Protein 5JX1 (pdb70)

InterPro domains:
  IPR001715 Calponin homology domain [PF00307] (17-117)
  IPR001715 Calponin homology domain [PS50021] (14-116)
  IPR004953 EB1, C-terminal [PF03271] (210-248)
  IPR004953 EB1, C-terminal [PS51230] (185-255)
  IPR027328 Microtubule-associated protein RP/EB [PTHR10623] (1-267)
  IPR036133 EB1, C-terminal domain superfamily [SSF140612] (194-254)
  IPR036872 CH domain superfamily [G3DSA:1.10.418.10] (1-130)
  IPR036872 CH domain superfamily [SSF47576] (1-130)

Solvent-accessible surface area: 6378 Å² total; per-residue (Å²): 118,121,146,88,55,87,119,180,117,114,93,118,83,84,87,66,88,132,127,109,107,101,84,108,92,139,99,149,70,120,141,113,16,118,88,137,93,78,38,108,142,23,151,118,118,105,66,95,99,63,40,46,66,42,153,33,150,85,132,3,179,118,56,166

Structure (mmCIF, N/CA/C/O backbone):
data_5JX1
#
_entry.id   5JX1
#
_cell.length_a   45.812
_cell.length_b   80.534
_cell.length_c   36.834
_cell.angle_alpha   90.00
_cell.angle_beta   90.00
_cell.angle_gamma   90.00
#
_symmetry.space_group_name_H-M   'C 2 2 21'
#
loop_
_entity.id
_entity.type
_entity.pdbx_description
1 polymer 'Chimera protein of Kinesin-like protein KIF3A and Microtubule-associated protein RP/EB family member 1'
2 water water
#
loop_
_atom_site.group_PDB
_atom_site.id
_atom_site.type_symbol
_atom_site.label_atom_id
_atom_site.label_alt_id
_atom_site.label_comp_id
_atom_site.label_asym_id
_atom_site.label_entity_id
_atom_site.label_seq_id
_atom_site.pdbx_PDB_ins_code
_atom_site.Cartn_x
_atom_site.Cartn_y
_atom_site.Cartn_z
_atom_site.occupancy
_atom_site.B_iso_or_equiv
_atom_site.auth_seq_id
_atom_site.auth_comp_id
_atom_site.auth_asym_id
_atom_site.auth_atom_id
_atom_site.pdbx_PDB_model_num
ATOM 1 N N . ASP A 1 5 ? 16.126 71.155 9.423 1.00 26.56 4 ASP A N 1
ATOM 2 C CA . ASP A 1 5 ? 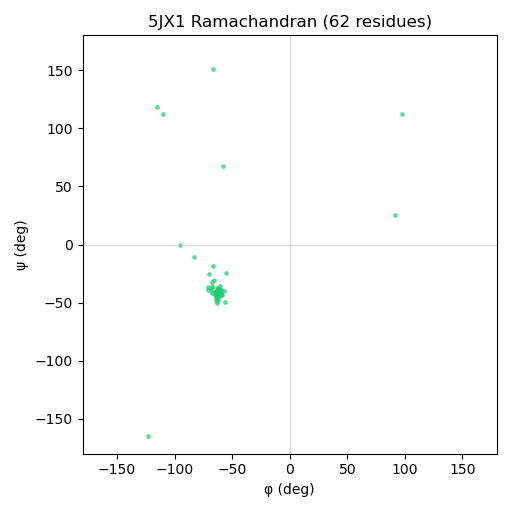17.291 70.665 8.696 1.00 23.42 4 ASP A CA 1
ATOM 3 C C . ASP 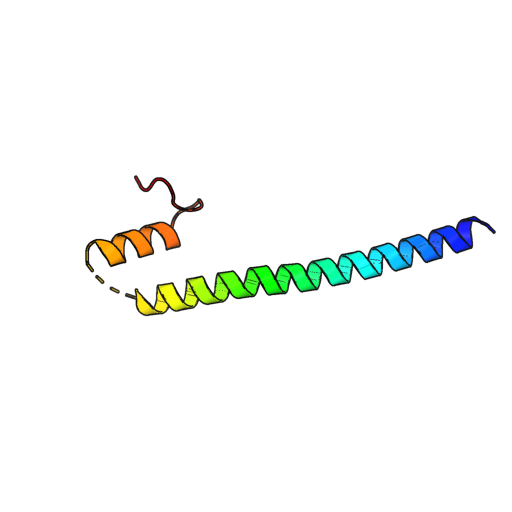A 1 5 ? 16.959 69.332 8.032 1.00 20.34 4 ASP A C 1
ATOM 4 O O . ASP A 1 5 ? 16.664 68.353 8.714 1.00 19.43 4 ASP A O 1
ATOM 9 N N . PRO A 1 6 ? 16.993 69.290 6.699 1.00 17.44 5 PRO A N 1
ATOM 10 C CA . PRO A 1 6 ? 16.788 68.007 6.010 1.00 14.32 5 PRO A CA 1
ATOM 11 C C . PRO A 1 6 ? 17.753 66.935 6.461 1.00 9.66 5 PRO A C 1
ATOM 12 O O . PRO A 1 6 ? 17.426 65.742 6.350 1.00 9.99 5 PRO A O 1
ATOM 16 N N . LYS A 1 7 ? 18.924 67.311 6.985 1.00 8.52 6 LYS A N 1
ATOM 17 C CA . LYS A 1 7 ? 19.861 66.295 7.446 1.00 9.09 6 LYS A CA 1
ATOM 18 C C . LYS A 1 7 ? 19.354 65.610 8.706 1.00 9.00 6 LYS A C 1
ATOM 19 O O . LYS A 1 7 ? 19.715 64.461 8.957 1.00 6.85 6 LYS A O 1
ATOM 25 N N . ASP A 1 8 ? 18.507 66.284 9.500 1.00 6.69 7 ASP A N 1
ATOM 26 C CA . ASP A 1 8 ? 17.958 65.630 10.689 1.00 6.57 7 ASP A CA 1
ATOM 27 C C . ASP A 1 8 ? 17.116 64.421 10.303 1.00 6.22 7 ASP A C 1
ATOM 28 O O . ASP A 1 8 ? 17.216 63.351 10.913 1.00 6.30 7 ASP A O 1
ATOM 33 N N . ALA A 1 9 ? 16.229 64.599 9.326 1.00 6.05 8 ALA A N 1
ATOM 34 C CA . ALA A 1 9 ? 15.348 63.502 8.937 1.00 6.73 8 ALA A CA 1
ATOM 35 C C . ALA A 1 9 ? 16.134 62.378 8.288 1.00 5.40 8 ALA A C 1
ATOM 36 O O . ALA A 1 9 ? 15.776 61.203 8.453 1.00 5.35 8 ALA A O 1
ATOM 38 N N . LEU A 1 10 ? 17.222 62.710 7.580 1.00 5.23 9 LEU A N 1
ATOM 39 C CA . LEU A 1 10 ? 18.050 61.665 6.988 1.00 5.00 9 LEU A CA 1
ATOM 40 C C . LEU A 1 10 ? 18.813 60.902 8.066 1.00 5.16 9 LEU A C 1
ATOM 41 O O . LEU A 1 10 ? 18.927 59.675 7.996 1.00 5.14 9 LEU A O 1
ATOM 46 N N . LEU A 1 11 ? 19.305 61.607 9.094 1.00 5.55 10 LEU A N 1
ATOM 47 C CA . LEU A 1 11 ? 19.929 60.926 10.228 1.00 5.87 10 LEU A CA 1
ATOM 48 C C . LEU A 1 11 ? 18.948 59.974 10.895 1.00 5.90 10 LEU A C 1
ATOM 49 O O . LEU A 1 11 ? 19.301 58.840 11.232 1.00 5.90 10 LEU A O 1
ATOM 54 N N . ARG A 1 12 ? 17.692 60.411 11.063 1.00 5.99 11 ARG A N 1
ATOM 55 C CA . ARG A 1 12 ? 16.697 59.535 11.676 1.00 6.16 11 ARG A CA 1
ATOM 56 C C . ARG A 1 12 ? 16.439 58.311 10.806 1.00 6.23 11 ARG A C 1
ATOM 57 O O . ARG A 1 12 ? 16.309 57.190 11.315 1.00 8.25 11 ARG A O 1
ATOM 65 N N . GLN A 1 13 ? 16.361 58.503 9.489 1.00 5.35 12 GLN A N 1
ATOM 66 C CA . GLN A 1 13 ? 16.135 57.369 8.597 1.00 5.07 12 GLN A CA 1
ATOM 67 C C . GLN A 1 13 ? 17.298 56.383 8.655 1.00 7.03 12 GLN A C 1
ATOM 68 O O . GLN A 1 13 ? 17.084 55.165 8.711 1.00 5.76 12 GLN A O 1
ATOM 74 N N . PHE A 1 14 ? 18.540 56.892 8.667 1.00 5.16 13 PHE A N 1
ATOM 75 C CA . PHE A 1 14 ? 19.712 56.018 8.737 1.00 4.88 13 PHE A CA 1
ATOM 76 C C . PHE A 1 14 ? 19.756 55.237 10.041 1.00 5.16 13 PHE A C 1
ATOM 77 O O . PHE A 1 14 ? 20.115 54.053 10.048 1.00 6.95 13 PHE A O 1
ATOM 85 N N . GLN A 1 15 ? 19.415 55.889 11.159 1.00 5.57 14 GLN A N 1
ATOM 86 C CA . GLN A 1 15 ? 19.379 55.197 12.444 1.00 6.84 14 GLN A CA 1
ATOM 87 C C . GLN A 1 15 ? 18.360 54.070 12.410 1.00 8.46 14 GLN A C 1
ATOM 88 O O . GLN A 1 15 ? 18.608 52.974 12.926 1.00 7.48 14 GLN A O 1
ATOM 94 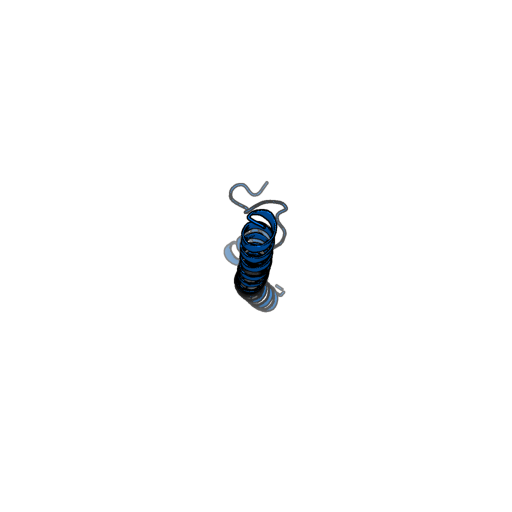N N . LYS A 1 16 ? 17.206 54.316 11.792 1.00 5.73 15 LYS A N 1
ATOM 95 C CA . LYS A 1 16 ? 16.207 53.262 11.686 1.00 7.43 15 LYS A CA 1
ATOM 96 C C . LYS A 1 16 ? 16.717 52.110 10.827 1.00 10.63 15 LYS A C 1
ATOM 97 O O . LYS A 1 16 ? 16.523 50.937 11.174 1.00 10.63 15 LYS A O 1
ATOM 103 N N . GLU A 1 17 ? 17.383 52.422 9.714 1.00 7.25 16 GLU A N 1
ATOM 104 C CA . GLU A 1 17 ? 17.955 51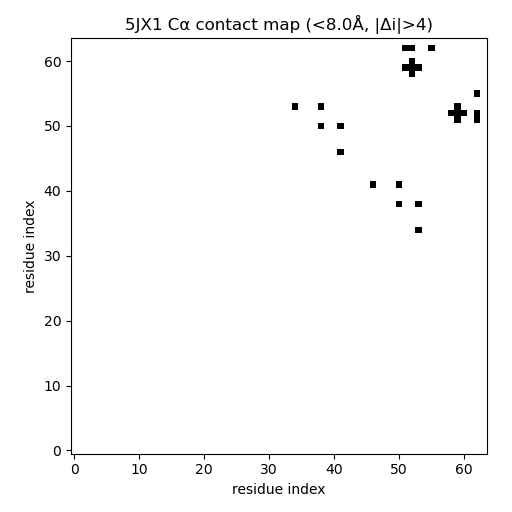.377 8.871 1.00 9.17 16 GLU A CA 1
ATOM 105 C C . GLU A 1 17 ? 18.992 50.566 9.630 1.00 8.30 16 GLU A C 1
ATOM 106 O O . GLU A 1 17 ? 19.037 49.334 9.504 1.00 10.43 16 GLU A O 1
ATOM 112 N N . ILE A 1 18 ? 19.826 51.228 10.433 1.00 5.94 17 ILE A N 1
ATOM 113 C CA . ILE A 1 18 ? 20.806 50.500 11.238 1.00 5.23 17 ILE A CA 1
ATOM 114 C C . ILE A 1 18 ? 20.087 49.554 12.196 1.00 9.40 17 ILE A C 1
ATOM 115 O O . ILE A 1 18 ? 20.444 48.378 12.319 1.00 11.89 17 ILE A O 1
ATOM 120 N N . GLU A 1 19 ? 19.029 50.041 12.848 1.00 7.48 18 GLU A N 1
ATOM 121 C CA . GLU A 1 19 ? 18.299 49.191 13.792 1.00 10.21 18 GLU A CA 1
ATOM 122 C C . GLU A 1 19 ? 17.660 48.004 13.084 1.00 10.26 18 GLU A C 1
ATOM 123 O O . GLU A 1 19 ? 17.680 46.875 13.598 1.00 12.03 18 GLU A O 1
ATOM 129 N N . GLU A 1 20 ? 17.114 48.232 11.887 1.00 9.75 19 GLU A N 1
ATOM 130 C CA . GLU A 1 20 ? 16.499 47.141 11.139 1.00 10.55 19 GLU A CA 1
ATOM 131 C C . GLU A 1 20 ? 17.529 46.122 10.681 1.00 13.54 19 GLU A C 1
ATOM 132 O O . GLU A 1 20 ? 17.252 44.914 10.676 1.00 12.03 19 GLU A O 1
ATOM 138 N N . LEU A 1 21 ? 18.720 46.579 10.291 1.00 7.69 20 LEU A N 1
ATOM 139 C CA . LEU A 1 21 ? 19.749 45.629 9.863 1.00 6.74 20 LEU A CA 1
ATOM 140 C C . LEU A 1 21 ? 20.244 44.800 11.039 1.00 10.28 20 LEU A C 1
ATOM 141 O O . LEU A 1 21 ? 20.476 43.590 10.897 1.00 11.29 20 LEU A O 1
ATOM 146 N N . LYS A 1 22 ? 20.392 45.429 12.211 1.00 8.89 21 LYS A N 1
ATOM 147 C CA . LYS A 1 22 ? 20.810 44.700 13.407 1.00 11.03 21 LYS A CA 1
ATOM 148 C C . LYS A 1 22 ? 19.808 43.610 13.758 1.00 10.66 21 LYS A C 1
ATOM 149 O O . LYS A 1 22 ? 20.196 42.505 14.163 1.00 12.64 21 LYS A O 1
ATOM 155 N N . LYS A 1 23 ? 18.515 43.905 13.605 1.00 10.22 22 LYS A N 1
ATOM 156 C CA . LYS A 1 23 ? 17.474 42.906 13.832 1.00 10.13 22 LYS A CA 1
ATOM 157 C C . LYS A 1 23 ? 17.589 41.752 12.845 1.00 15.10 22 LYS A C 1
ATOM 158 O O . LYS A 1 23 ? 17.479 40.579 13.227 1.00 14.21 22 LYS A O 1
ATOM 164 N N . LYS A 1 24 ? 17.782 42.071 11.561 1.00 10.64 23 LYS A N 1
ATOM 165 C CA . LYS A 1 24 ? 17.964 41.033 10.548 1.00 9.08 23 LYS A CA 1
ATOM 166 C C . LYS A 1 24 ? 19.189 40.183 10.847 1.00 11.38 23 LYS A C 1
ATOM 167 O O . LYS A 1 24 ? 19.190 38.976 10.582 1.00 13.39 23 LYS A O 1
ATOM 173 N N . LEU A 1 25 ? 20.248 40.797 11.383 1.00 6.88 24 LEU A N 1
ATOM 174 C CA . LEU A 1 25 ? 21.447 40.033 11.721 1.00 10.27 24 LEU A CA 1
ATOM 175 C C . LEU A 1 25 ? 21.152 39.023 12.818 1.00 10.39 24 LEU A C 1
ATOM 176 O O . LEU A 1 25 ? 21.595 37.870 12.754 1.00 13.79 24 LEU A O 1
ATOM 181 N N . GLU A 1 26 ? 20.422 39.454 13.847 1.00 11.78 25 GLU A N 1
ATOM 182 C CA . GLU A 1 26 ? 20.071 38.562 14.946 1.00 13.85 25 GLU A CA 1
ATOM 183 C C . GLU A 1 26 ? 19.204 37.410 14.457 1.00 14.11 25 GLU A C 1
ATOM 184 O O . GLU A 1 26 ? 19.405 36.256 14.861 1.00 14.69 25 GLU A O 1
ATOM 190 N N . GLU A 1 27 ? 18.241 37.706 13.581 1.00 12.51 26 GLU A N 1
ATOM 191 C CA . GLU A 1 27 ? 17.403 36.660 13.001 1.00 13.14 26 GLU A CA 1
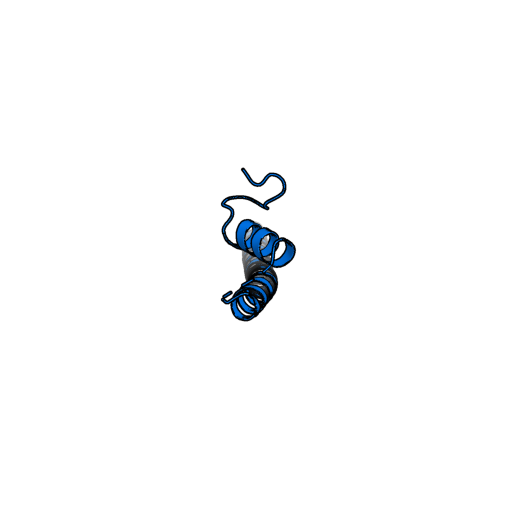ATOM 192 C C . GLU A 1 27 ? 18.224 35.683 12.167 1.00 13.50 26 GLU A C 1
ATOM 193 O O . GLU A 1 27 ? 17.973 34.472 12.194 1.00 13.33 26 GLU A O 1
ATOM 199 N N . LEU A 1 28 ? 19.202 36.188 11.409 1.00 12.08 27 LEU A N 1
ATOM 200 C CA . LEU A 1 28 ? 20.014 35.307 10.574 1.00 11.88 27 LEU A CA 1
ATOM 201 C C . LEU A 1 28 ? 20.937 34.447 11.423 1.00 9.28 27 LEU A C 1
ATOM 202 O O . LEU A 1 28 ? 21.184 33.276 11.096 1.00 10.80 27 LEU A O 1
ATOM 207 N N . GLU A 1 29 ? 21.461 35.005 12.517 1.00 8.84 28 GLU A N 1
ATOM 208 C CA . GLU A 1 29 ? 22.273 34.202 13.427 1.00 10.83 28 GLU A CA 1
ATOM 209 C C . GLU A 1 29 ? 21.447 33.077 14.022 1.00 8.71 28 GLU A C 1
ATOM 210 O O . GLU A 1 29 ? 21.947 31.959 14.210 1.00 9.30 28 GLU A O 1
ATOM 216 N N . LYS A 1 30 ? 20.179 33.365 14.342 1.00 9.49 29 LYS A N 1
ATOM 217 C CA . LYS A 1 30 ? 19.292 32.334 14.870 1.00 9.59 29 LYS A CA 1
ATOM 218 C C . LYS A 1 30 ? 19.081 31.208 13.868 1.00 11.09 29 LYS A C 1
ATOM 219 O O . LYS A 1 30 ? 19.097 30.029 14.244 1.00 10.75 29 LYS A O 1
ATOM 225 N N . GLU A 1 31 ? 18.857 31.556 12.601 1.00 7.85 30 GLU A N 1
ATOM 226 C CA . GLU A 1 31 ? 18.673 30.544 11.565 1.00 7.83 30 GLU A CA 1
ATOM 227 C C . GLU A 1 31 ? 19.934 29.715 11.386 1.00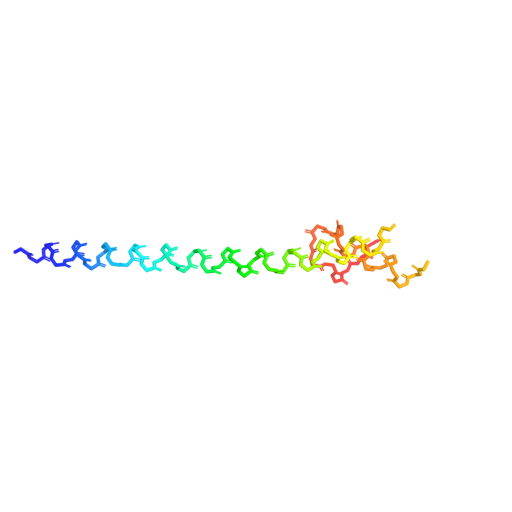 7.31 30 GLU A C 1
ATOM 228 O O . GLU A 1 31 ? 19.876 28.483 11.316 1.00 7.93 30 GLU A O 1
ATOM 234 N N . ARG A 1 32 ? 21.090 30.380 11.312 1.00 6.14 31 ARG A N 1
ATOM 235 C CA . ARG A 1 32 ? 22.363 29.669 11.226 1.00 7.09 31 ARG A CA 1
ATOM 236 C C . ARG A 1 32 ? 22.528 28.708 12.391 1.00 9.79 31 ARG A C 1
ATOM 237 O O . ARG A 1 32 ? 22.855 27.534 12.197 1.00 9.71 31 ARG A O 1
ATOM 245 N N . ASP A 1 33 ? 22.306 29.195 13.617 1.00 9.19 32 ASP A N 1
ATOM 246 C CA . ASP A 1 33 ? 22.528 28.354 14.789 1.00 9.77 32 ASP A CA 1
ATOM 247 C C . ASP A 1 33 ? 21.560 27.181 14.833 1.00 8.69 32 ASP A C 1
ATOM 248 O O . ASP A 1 33 ? 21.905 26.119 15.367 1.00 8.88 32 ASP A O 1
ATOM 253 N N . PHE A 1 34 ? 20.353 27.362 14.294 1.00 7.55 33 PHE A N 1
ATOM 254 C CA . PHE A 1 34 ? 19.372 26.282 14.232 1.00 9.45 33 PHE A CA 1
ATOM 255 C C . PHE A 1 34 ? 19.872 25.135 13.358 1.00 7.01 33 PHE A C 1
ATOM 256 O O . PHE A 1 34 ? 19.820 23.967 13.761 1.00 7.41 33 PHE A O 1
ATOM 264 N N . TYR A 1 35 ? 20.332 25.449 12.141 1.00 8.49 34 TYR A N 1
ATOM 265 C CA . TYR A 1 35 ? 20.857 24.404 11.265 1.00 6.47 34 TYR A CA 1
ATOM 266 C C . TYR A 1 35 ? 22.111 23.779 11.848 1.00 6.45 34 TYR A C 1
ATOM 267 O O . TYR A 1 35 ? 22.302 22.556 11.773 1.00 6.60 34 TYR A O 1
ATOM 276 N N . PHE A 1 36 ? 22.991 24.604 12.420 1.00 6.35 35 PHE A N 1
ATOM 277 C CA . PHE A 1 36 ? 24.179 24.067 13.069 1.00 6.49 35 PHE A CA 1
ATOM 278 C C . PHE A 1 36 ? 23.805 23.110 14.188 1.00 6.93 35 PHE A C 1
ATOM 279 O O . PHE A 1 36 ? 24.406 22.038 14.321 1.00 7.07 35 PHE A O 1
ATOM 287 N N . GLY A 1 37 ? 22.806 23.477 14.998 1.00 7.30 36 GLY A N 1
ATOM 288 C CA . GLY A 1 37 ? 22.368 22.601 16.078 1.00 8.45 36 GLY A CA 1
ATOM 289 C C . GLY A 1 37 ? 21.879 21.253 15.586 1.00 7.85 36 GLY A C 1
ATOM 290 O O . GLY A 1 37 ? 22.131 20.224 16.216 1.00 8.19 36 GLY A O 1
ATOM 291 N N . LYS A 1 38 ? 21.160 21.235 14.459 1.00 7.63 37 LYS A N 1
ATOM 292 C CA . LYS A 1 38 ? 20.740 19.952 13.897 1.00 7.79 37 LYS A CA 1
ATOM 293 C C . LYS A 1 38 ? 21.940 19.123 13.458 1.00 7.57 37 LYS A C 1
ATOM 294 O O . LYS A 1 38 ? 21.987 17.910 13.695 1.00 7.84 37 LYS A O 1
ATOM 300 N N . LEU A 1 39 ? 22.913 19.752 12.794 1.00 7.16 38 LEU A N 1
ATOM 301 C CA . LEU A 1 39 ? 24.107 19.022 12.379 1.00 7.06 38 LEU A CA 1
ATOM 302 C C . LEU A 1 39 ? 24.836 18.435 13.578 1.00 7.40 38 LEU A C 1
ATOM 303 O O . LEU A 1 39 ? 25.284 17.286 13.539 1.00 7.70 38 LEU A O 1
ATOM 308 N N . ARG A 1 40 ? 24.964 19.214 14.654 1.00 7.52 39 ARG A N 1
ATOM 309 C CA . ARG A 1 40 ? 25.625 18.714 15.858 1.00 7.95 39 ARG A CA 1
ATOM 310 C C . ARG A 1 40 ? 24.872 17.529 16.461 1.00 8.36 39 ARG A C 1
ATOM 311 O O . ARG A 1 40 ? 25.487 16.563 16.929 1.00 10.44 39 ARG A O 1
ATOM 319 N N . ASN A 1 41 ? 23.539 17.587 16.468 1.00 8.48 40 ASN A N 1
ATOM 320 C CA 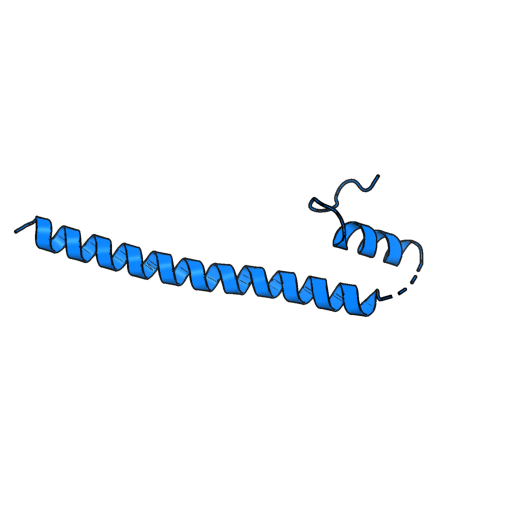. ASN A 1 41 ? 22.765 16.475 17.008 1.00 8.98 40 ASN A CA 1
ATOM 321 C C . ASN A 1 41 ? 22.897 15.230 16.146 1.00 9.40 40 ASN A C 1
ATOM 322 O O . ASN A 1 41 ? 22.911 14.114 16.674 1.00 10.84 40 ASN A O 1
ATOM 327 N N . ILE A 1 42 ? 22.993 15.397 14.824 1.00 8.41 41 ILE A N 1
ATOM 328 C CA . ILE A 1 42 ? 23.247 14.263 13.933 1.00 8.77 41 ILE A CA 1
ATOM 329 C C . ILE A 1 42 ? 24.630 13.678 14.193 1.00 8.35 41 ILE A C 1
ATOM 330 O O . ILE A 1 42 ? 24.819 12.455 14.197 1.00 13.36 41 ILE A O 1
ATOM 335 N N . GLU A 1 43 ? 25.623 14.542 14.388 1.00 10.07 42 GLU A N 1
ATOM 336 C CA . GLU A 1 43 ? 26.966 14.054 14.679 1.00 11.35 42 GLU A CA 1
ATOM 337 C C . GLU A 1 43 ? 26.993 13.278 15.986 1.00 14.32 42 GLU A C 1
ATOM 338 O O . GLU A 1 43 ? 27.704 12.273 16.102 1.00 19.40 42 GLU A O 1
ATOM 344 N N . LEU A 1 44 ? 26.219 13.720 16.981 1.00 9.08 43 LEU A N 1
ATOM 345 C CA . LEU A 1 44 ? 26.127 12.973 18.236 1.00 15.03 43 LEU A CA 1
ATOM 346 C C . LEU A 1 44 ? 25.552 11.579 18.017 1.00 18.75 43 LEU A C 1
ATOM 347 O O . LEU A 1 44 ? 25.977 10.614 18.668 1.00 21.15 43 LEU A O 1
ATOM 352 N N . ILE A 1 45 ? 24.563 11.455 17.128 1.00 14.51 44 ILE A N 1
ATOM 353 C CA . ILE A 1 45 ? 24.027 10.136 16.794 1.00 16.01 44 ILE A CA 1
ATOM 354 C C . ILE A 1 45 ? 25.100 9.284 16.124 1.00 22.24 44 ILE A C 1
ATOM 355 O O . ILE A 1 45 ? 25.263 8.101 16.444 1.00 22.49 44 ILE A O 1
ATOM 360 N N . CYS A 1 46 ? 25.847 9.868 15.200 1.00 16.06 45 CYS A N 1
ATOM 361 C CA . CYS A 1 46 ? 26.862 9.119 14.491 1.00 17.56 45 CYS A CA 1
ATOM 362 C C . CYS A 1 46 ? 27.938 8.603 15.416 1.00 21.89 45 CYS A C 1
ATOM 363 O O . CYS A 1 46 ? 28.381 7.536 15.249 1.00 25.74 45 CYS A O 1
ATOM 366 N N . GLN A 1 47 ? 28.363 9.412 16.350 1.00 19.52 46 GLN A N 1
ATOM 367 C CA . GLN A 1 47 ? 29.366 8.990 17.317 1.00 33.90 46 GLN A CA 1
ATOM 368 C C . GLN A 1 47 ? 28.820 7.793 18.029 1.00 47.67 46 GLN A C 1
ATOM 369 O O . GLN A 1 47 ? 29.549 7.072 18.651 1.00 54.91 46 GLN A O 1
ATOM 375 N N . ASP A 1 54 ? 29.147 0.938 9.109 1.00 54.09 53 ASP A N 1
ATOM 376 C CA . ASP A 1 54 ? 28.013 1.372 8.302 1.00 47.50 53 ASP A CA 1
ATOM 377 C C . ASP A 1 54 ? 28.456 2.319 7.192 1.00 41.98 53 ASP A C 1
ATOM 378 O O . ASP A 1 54 ? 28.892 3.439 7.456 1.00 42.31 53 ASP A O 1
ATOM 383 N N . PRO A 1 55 ? 28.341 1.861 5.949 1.00 35.68 54 PRO A N 1
ATOM 384 C CA . PRO A 1 55 ? 28.731 2.671 4.790 1.00 32.11 54 PRO A CA 1
ATOM 385 C C . PRO A 1 55 ? 27.915 3.956 4.695 1.00 26.59 54 PRO A C 1
ATOM 386 O O . PRO A 1 55 ? 28.466 5.014 4.392 1.00 28.66 54 PRO A O 1
ATOM 390 N N . VAL A 1 56 ? 26.615 3.858 4.953 1.00 22.42 55 VAL A N 1
ATOM 391 C CA . VAL A 1 56 ? 25.733 5.017 4.894 1.00 24.28 55 VAL A CA 1
ATOM 392 C C . VAL A 1 56 ? 26.108 6.051 5.950 1.00 19.28 55 VAL A C 1
ATOM 393 O O . VAL A 1 56 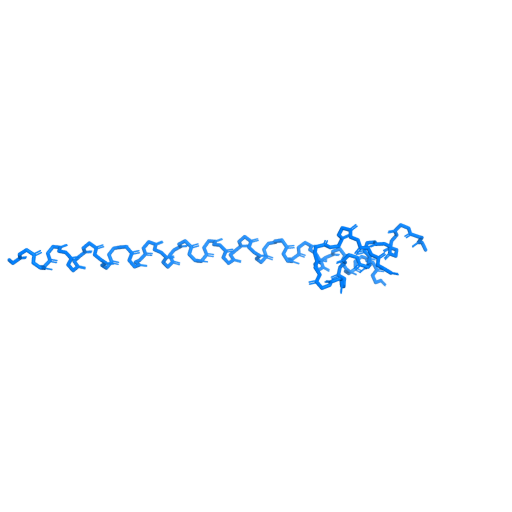? 26.239 7.238 5.652 1.00 18.48 55 VAL A O 1
ATOM 397 N N . LEU A 1 57 ? 26.279 5.592 7.186 1.00 21.86 56 LEU A N 1
ATOM 398 C CA . LEU A 1 57 ? 26.640 6.479 8.292 1.00 19.88 56 LEU A CA 1
ATOM 399 C C . LEU A 1 57 ? 28.004 7.111 8.071 1.00 18.50 56 LEU A C 1
ATOM 400 O O . LEU A 1 57 ? 28.224 8.275 8.429 1.00 14.28 56 LEU A O 1
ATOM 405 N N . GLN A 1 58 ? 28.945 6.353 7.499 1.00 18.45 57 GLN A N 1
ATOM 406 C CA . GLN A 1 58 ? 30.251 6.925 7.192 1.00 18.93 57 GLN A CA 1
ATOM 407 C C . GLN A 1 58 ? 30.128 8.085 6.214 1.00 15.26 57 GLN A C 1
ATOM 408 O O . GLN A 1 58 ? 30.810 9.109 6.362 1.00 12.95 57 GLN A O 1
ATOM 414 N N . ARG A 1 59 ? 29.276 7.941 5.196 1.00 14.28 58 ARG A N 1
ATOM 415 C CA . ARG A 1 59 ? 29.093 9.030 4.243 1.00 12.08 58 ARG A CA 1
ATOM 416 C C . ARG A 1 59 ? 28.519 10.258 4.931 1.00 11.11 58 ARG A C 1
ATOM 417 O O . ARG A 1 59 ? 28.926 11.392 4.642 1.00 9.98 58 ARG A O 1
ATOM 425 N N . ILE A 1 60 ? 27.579 10.051 5.857 1.00 11.21 59 ILE A N 1
ATOM 426 C CA . ILE A 1 60 ? 27.028 11.174 6.612 1.00 9.43 59 ILE A CA 1
ATOM 427 C C . ILE A 1 60 ? 28.123 11.847 7.426 1.00 8.98 59 ILE A C 1
ATOM 428 O O . ILE A 1 60 ? 28.195 13.077 7.499 1.00 8.40 59 ILE A O 1
ATOM 433 N N . VAL A 1 61 ? 28.999 11.049 8.042 1.00 9.41 60 VAL A N 1
ATOM 434 C CA . VAL A 1 61 ? 30.105 11.628 8.801 1.00 9.33 60 VAL A CA 1
ATOM 435 C C . VAL A 1 61 ? 31.022 12.406 7.872 1.00 9.33 60 VAL A C 1
ATOM 436 O O . VAL A 1 61 ? 31.489 13.501 8.207 1.00 9.01 60 VAL A O 1
ATOM 440 N N . ASP A 1 62 ? 31.269 11.871 6.675 1.00 9.85 61 ASP A N 1
ATOM 441 C CA . ASP A 1 62 ? 32.125 12.571 5.724 1.00 10.77 61 ASP A CA 1
ATOM 442 C C . ASP A 1 62 ? 31.544 13.936 5.356 1.00 9.11 61 ASP A C 1
ATOM 443 O O . ASP A 1 62 ? 32.283 14.924 5.236 1.00 9.01 61 ASP A O 1
ATOM 448 N N . ILE A 1 63 ? 30.220 14.016 5.192 1.00 8.65 62 ILE A N 1
ATOM 449 C CA . ILE A 1 63 ? 29.591 15.310 4.942 1.00 7.92 62 ILE A CA 1
ATOM 450 C C . ILE A 1 63 ? 29.779 16.234 6.133 1.00 7.44 62 ILE A C 1
ATOM 451 O O . ILE A 1 63 ? 30.080 17.421 5.973 1.00 7.09 62 ILE A O 1
ATOM 456 N N . LEU A 1 64 ? 29.589 15.710 7.343 1.00 7.57 63 LEU A N 1
ATOM 457 C CA . LEU A 1 64 ? 29.703 16.537 8.538 1.00 7.95 63 LEU A CA 1
ATOM 458 C C . LEU A 1 64 ? 31.069 17.195 8.628 1.00 9.18 63 LEU A C 1
ATOM 459 O O . LEU A 1 64 ? 31.177 18.369 9.000 1.00 10.09 63 LEU A O 1
ATOM 464 N N . TYR A 1 65 ? 32.119 16.452 8.281 1.00 8.20 64 TYR A N 1
ATOM 465 C CA . TYR A 1 65 ? 33.487 16.926 8.418 1.00 9.14 64 TYR A CA 1
ATOM 466 C C . TYR A 1 65 ? 34.050 17.538 7.146 1.00 8.81 64 TYR A C 1
ATOM 467 O O . TYR A 1 65 ? 35.195 18.009 7.162 1.00 9.65 64 TYR A O 1
ATOM 476 N N . ALA A 1 66 ? 33.269 17.571 6.086 1.00 8.30 65 ALA A N 1
ATOM 477 C CA . ALA A 1 66 ? 33.741 18.148 4.849 1.00 8.40 65 ALA A CA 1
ATOM 478 C C . ALA A 1 66 ? 33.958 19.634 4.990 1.00 8.01 65 ALA A C 1
ATOM 479 O O . ALA A 1 66 ? 33.323 20.286 5.712 1.00 7.47 65 ALA A O 1
ATOM 481 N N . THR A 1 67 ? 34.901 20.150 4.204 1.00 9.65 66 THR A N 1
ATOM 482 C CA . THR A 1 67 ? 35.182 21.572 4.229 1.00 9.78 66 THR A CA 1
ATOM 483 C C . THR A 1 67 ? 34.240 22.361 3.361 1.00 11.31 66 THR A C 1
ATOM 484 O O . THR A 1 67 ? 34.240 23.550 3.425 1.00 15.70 66 THR A O 1
ATOM 488 N N . ASP A 1 68 ? 33.483 21.646 2.579 1.00 8.59 67 ASP A N 1
ATOM 489 C CA . ASP A 1 68 ? 32.445 22.212 1.793 1.00 12.07 67 ASP A CA 1
ATOM 490 C C . ASP A 1 68 ? 31.100 21.547 2.128 1.00 7.65 67 ASP A C 1
ATOM 491 O O . ASP A 1 68 ? 30.985 20.899 3.098 1.00 8.18 67 ASP A O 1
ATOM 496 N N . GLU A 1 69 ? 30.110 21.741 1.266 1.00 9.35 68 GLU A N 1
ATOM 497 C CA . GLU A 1 69 ? 28.792 21.171 1.495 1.00 8.86 68 GLU A CA 1
ATOM 498 C C . GLU A 1 69 ? 28.735 19.658 1.423 1.00 7.51 68 GLU A C 1
ATOM 499 O O . GLU A 1 69 ? 27.810 19.090 1.850 1.00 8.55 68 GLU A O 1
ATOM 505 N N . GLY A 1 70 ? 29.748 19.056 0.809 1.00 7.46 69 GLY A N 1
ATOM 506 C CA . GLY A 1 70 ? 29.828 17.609 0.789 1.00 7.94 69 GLY A CA 1
ATOM 507 C C . GLY A 1 70 ? 29.174 16.924 -0.391 1.00 8.70 69 GLY A C 1
ATOM 508 O O . GLY A 1 70 ? 28.801 15.746 -0.280 1.00 9.74 69 GLY A O 1
ATOM 509 N N . PHE A 1 71 ? 29.040 17.612 -1.533 1.00 8.84 70 PHE A N 1
ATOM 510 C CA . PHE A 1 71 ? 28.528 16.962 -2.737 1.00 9.91 70 PHE A CA 1
ATOM 511 C C . PHE A 1 71 ? 29.501 15.915 -3.264 1.00 11.12 70 PHE A C 1
ATOM 512 O O . PHE A 1 71 ? 29.091 14.829 -3.698 1.00 12.22 70 PHE A O 1
ATOM 520 N N . VAL A 1 72 ? 30.790 16.234 -3.257 1.00 11.19 71 VAL A N 1
ATOM 521 C CA . VAL A 1 72 ? 31.837 15.337 -3.733 1.00 12.61 71 VAL A CA 1
ATOM 522 C C . VAL A 1 72 ? 32.701 14.992 -2.532 1.00 12.41 71 VAL A C 1
ATOM 523 O O . VAL A 1 72 ? 33.270 15.888 -1.897 1.00 13.64 71 VAL A O 1
ATOM 527 N N . ILE A 1 73 ? 32.750 13.714 -2.198 1.00 13.23 72 ILE A N 1
ATOM 528 C CA . ILE A 1 73 ? 33.559 13.213 -1.083 1.00 18.18 72 ILE A CA 1
ATOM 529 C C . ILE A 1 73 ? 34.706 12.409 -1.684 1.00 22.11 72 ILE A C 1
ATOM 530 O O . ILE A 1 73 ? 34.474 11.341 -2.269 1.00 26.50 72 ILE A O 1
ATOM 535 N N . PRO A 1 74 ? 35.952 12.873 -1.571 1.00 24.17 73 PRO A N 1
ATOM 536 C CA . PRO A 1 74 ? 37.107 12.155 -2.114 1.00 33.92 73 PRO A CA 1
ATOM 537 C C . PRO A 1 74 ? 37.577 11.039 -1.189 1.00 41.24 73 PRO A C 1
ATOM 538 O O . PRO A 1 74 ? 38.266 10.131 -1.659 1.00 50.23 73 PRO A O 1
#

Secondary structure (DSSP, 8-state):
-HHHHHHHHHHHHHHHHHHHHHHHHHHHHHHHHHHHHHHHHH--HHHHHHHHHHH-SS-SSS--

Nearest PDB structures (foldseek):
  5jx1-assembly1_A-2  TM=1.016E+00  e=4.441E-08  Mus musculus
  4bwb-assembly1_A  TM=3.940E-01  e=8.529E+00  Rattus norvegicus

B-factor: mean 18.08, std 11.79, range [4.84, 59.62]

Organism: Homo sapiens (NCBI:txid9606)

Radius of gyration: 20.91 Å; Cα contacts (8 Å, |Δi|>4): 13; chains: 1; bounding box: 22×69×22 Å

Foldseek 3Di:
DVVVVVVVVVVVVVVVVVVVVVVVVVVVVVVVVVLVVLVVVLCPPVSVLSVQCSPDPDNRPDRD

Sequence (64 aa):
DPKDALLRQFQKEIEELKKKLEELEKERDFYFGKLRNIELICQDPVLQRIVDILYATDEGFVIP

GO terms:
  GO:0005925 focal adhesion (C, IDA)
  GO:0008104 intracellular protein localization (P, TAS)
  GO:0016477 cell migration (P, IMP)
  GO:0005515 protein binding (F, IPI)
  GO:0120283 protein serine/threonine kinase binding (F, IPI)
  GO:0097431 mitotic spindle pole (C, IDA)
  GO:0051010 microtubule plus-end binding (F, IDA)
  GO:0035372 protein localization to microtubule (P, IDA)
  GO:0005813 centrosome (C, IDA)
  GO:0005874 microtubule (C, IDA)
  GO:1902888 protein localization to astral microtubule (P, IDA)
  GO:0051315 attachment of mitotic spindle microtubules to kinetochore (P, IDA)
  GO:0000132 establishment of mitotic spindle orientation (P, IDA)
  GO:0005794 Golgi apparatus (C, EXP)
  GO:0031116 positive regulation of microtubule polymerization (P, IMP)
  GO:0005515 protein binding (F, TAS)
  GO:0005829 cytosol (C, TAS)
  GO:0042802 identical protein binding (F, IPI)
  GO:0045296 cadherin binding (F, HDA)
  GO:0036064 ciliary basal body (C, IDA)